Protein AF-A0A3P8B3K3-F1 (afdb_monomer_lite)

Structure (mmCIF, N/CA/C/O backbone):
data_AF-A0A3P8B3K3-F1
#
_entry.id   AF-A0A3P8B3K3-F1
#
loop_
_atom_site.group_PDB
_atom_site.id
_atom_site.type_symbol
_atom_site.label_atom_id
_atom_site.label_alt_id
_atom_site.label_comp_id
_atom_site.label_asym_id
_atom_site.label_entity_id
_atom_site.label_seq_id
_atom_site.pdbx_PDB_ins_code
_atom_site.Cartn_x
_atom_site.Cartn_y
_atom_site.Cartn_z
_atom_site.occupancy
_atom_site.B_iso_or_equiv
_atom_site.auth_seq_id
_atom_site.auth_comp_id
_atom_site.auth_asym_id
_atom_site.auth_atom_id
_atom_site.pdbx_PDB_model_num
ATOM 1 N N . MET A 1 1 ? -21.601 13.681 23.207 1.00 45.69 1 MET A N 1
ATOM 2 C CA . MET A 1 1 ? -21.385 13.114 21.855 1.00 45.69 1 MET A CA 1
ATOM 3 C C . MET A 1 1 ? -20.548 11.845 22.005 1.00 45.69 1 MET A C 1
ATOM 5 O O . MET A 1 1 ? -19.478 11.911 22.593 1.00 45.69 1 MET A O 1
ATOM 9 N N . ASP A 1 2 ? -21.080 10.680 21.627 1.00 53.12 2 ASP A N 1
ATOM 10 C CA . ASP A 1 2 ? -20.541 9.357 22.002 1.00 53.12 2 ASP A CA 1
ATOM 11 C C . ASP A 1 2 ? -19.158 9.069 21.386 1.00 53.12 2 ASP A C 1
ATOM 13 O O . ASP A 1 2 ? -19.025 8.992 20.163 1.00 53.12 2 ASP A O 1
ATOM 17 N N . ARG A 1 3 ? -18.146 8.806 22.228 1.00 57.09 3 ARG A N 1
ATOM 18 C CA . ARG A 1 3 ? -16.772 8.397 21.843 1.00 57.09 3 ARG A CA 1
ATOM 19 C C . ARG A 1 3 ? -16.743 7.240 20.830 1.00 57.09 3 ARG A C 1
ATOM 21 O O . ARG A 1 3 ? -15.849 7.168 19.994 1.00 57.09 3 ARG A O 1
ATOM 28 N N . ARG A 1 4 ? -17.761 6.373 20.878 1.00 58.75 4 ARG A N 1
ATOM 29 C CA . ARG A 1 4 ? -17.967 5.236 19.967 1.00 58.75 4 ARG A CA 1
ATOM 30 C C . ARG A 1 4 ? -18.321 5.658 18.540 1.00 58.75 4 ARG A C 1
ATOM 32 O O . ARG A 1 4 ? -17.808 5.071 17.595 1.00 58.75 4 ARG A O 1
ATOM 39 N N . ARG A 1 5 ? -19.144 6.703 18.369 1.00 62.81 5 ARG A N 1
ATOM 40 C CA . ARG A 1 5 ? -19.433 7.259 17.034 1.00 62.81 5 ARG A CA 1
ATOM 41 C C . ARG A 1 5 ? -18.188 7.903 16.442 1.00 62.81 5 ARG A C 1
ATOM 43 O O . ARG A 1 5 ? -17.937 7.746 15.258 1.00 62.81 5 ARG A O 1
ATOM 50 N N . PHE A 1 6 ? -17.387 8.564 17.277 1.00 65.75 6 PHE A N 1
ATOM 51 C CA . PHE A 1 6 ? -16.135 9.180 16.843 1.00 65.75 6 PHE A CA 1
ATOM 52 C C . PHE A 1 6 ? -15.131 8.136 16.332 1.00 65.75 6 PHE A C 1
ATOM 54 O O . PHE A 1 6 ? -14.562 8.316 15.264 1.00 65.75 6 PHE A O 1
ATOM 61 N N . GLN A 1 7 ? -14.983 7.002 17.027 1.00 61.25 7 GLN A N 1
ATOM 62 C CA . GLN A 1 7 ? -14.156 5.891 16.541 1.00 61.25 7 GLN A CA 1
ATOM 63 C C . GLN A 1 7 ? -14.676 5.300 15.231 1.00 61.25 7 GLN A C 1
ATOM 65 O O . GLN A 1 7 ? -13.888 5.106 14.317 1.00 61.25 7 GLN A O 1
ATOM 70 N N . TYR A 1 8 ? -15.987 5.079 15.108 1.00 63.69 8 TYR A N 1
ATOM 71 C CA . TYR A 1 8 ? -16.578 4.549 13.878 1.00 63.69 8 TYR A CA 1
ATOM 72 C C . TYR A 1 8 ? -16.369 5.490 12.679 1.00 63.69 8 TYR A C 1
ATOM 74 O O . TYR A 1 8 ? -16.005 5.044 11.595 1.00 63.69 8 TYR A O 1
ATOM 82 N N . ILE A 1 9 ? -16.521 6.801 12.893 1.00 72.81 9 ILE A N 1
ATOM 83 C CA . ILE A 1 9 ? -16.257 7.829 11.878 1.00 72.81 9 ILE A CA 1
ATOM 84 C C . ILE A 1 9 ? -14.777 7.839 11.486 1.00 72.81 9 ILE A C 1
ATOM 86 O O . ILE A 1 9 ? -14.477 7.880 10.298 1.00 72.81 9 ILE A O 1
ATOM 90 N N . ILE A 1 10 ? -13.855 7.751 12.451 1.00 70.75 10 ILE A N 1
ATOM 91 C CA . ILE A 1 10 ? -12.414 7.684 12.167 1.00 70.75 10 ILE A CA 1
ATOM 92 C C . ILE A 1 10 ? -12.077 6.432 11.356 1.00 70.75 10 ILE A C 1
ATOM 94 O O . ILE A 1 10 ? -11.330 6.526 10.389 1.00 70.75 10 ILE A O 1
ATOM 98 N N . THR A 1 11 ? -12.629 5.269 11.712 1.00 68.19 11 THR A N 1
ATOM 99 C CA . THR A 1 11 ? -12.374 4.024 10.979 1.00 68.19 11 THR A CA 1
ATOM 100 C C . THR A 1 11 ? -12.916 4.100 9.555 1.00 68.19 11 THR A C 1
ATOM 102 O O . THR A 1 11 ? -12.199 3.748 8.625 1.00 68.19 11 THR A O 1
ATOM 105 N N . ILE A 1 12 ? -14.133 4.618 9.353 1.00 71.69 12 ILE A N 1
ATOM 106 C CA . ILE A 1 12 ? -14.682 4.830 8.005 1.00 71.69 12 ILE A CA 1
ATOM 107 C C . ILE A 1 12 ? -13.830 5.827 7.219 1.00 71.69 12 ILE A C 1
ATOM 109 O O . ILE A 1 12 ? -13.522 5.569 6.060 1.00 71.69 12 ILE A O 1
ATOM 113 N N . ALA A 1 13 ? -13.417 6.935 7.835 1.00 72.69 13 ALA A N 1
ATOM 114 C CA . ALA A 1 13 ? -12.577 7.934 7.186 1.00 72.69 13 ALA A CA 1
ATOM 115 C C . ALA A 1 13 ? -11.206 7.363 6.792 1.00 72.69 13 ALA A C 1
ATOM 117 O O . ALA A 1 13 ? -10.736 7.640 5.694 1.00 72.69 13 ALA A O 1
ATOM 118 N N . LEU A 1 14 ? -10.599 6.528 7.642 1.00 69.12 14 LEU A N 1
ATOM 119 C CA . LEU A 1 14 ? -9.352 5.813 7.349 1.00 69.12 14 LEU A CA 1
ATOM 120 C C . LEU A 1 14 ? -9.514 4.808 6.208 1.00 69.12 14 LEU A C 1
ATOM 122 O O . LEU A 1 14 ? -8.643 4.701 5.354 1.00 69.12 14 LEU A O 1
ATOM 126 N N . VAL A 1 15 ? -10.626 4.073 6.174 1.00 71.56 15 VAL A N 1
ATOM 127 C CA . VAL A 1 15 ? -10.907 3.112 5.098 1.00 71.56 15 VAL A CA 1
ATOM 128 C C . VAL A 1 15 ? -11.171 3.844 3.782 1.00 71.56 15 VAL A C 1
ATOM 130 O O . VAL A 1 15 ? -10.658 3.437 2.743 1.00 71.56 15 VAL A O 1
ATOM 133 N N . ALA A 1 16 ? -11.922 4.947 3.818 1.00 73.00 16 ALA A N 1
ATOM 134 C CA . ALA A 1 16 ? -12.213 5.770 2.649 1.00 73.00 16 ALA A CA 1
ATOM 135 C C . ALA A 1 16 ? -10.954 6.461 2.105 1.00 73.00 16 ALA A C 1
ATOM 137 O O . ALA A 1 16 ? -10.729 6.456 0.895 1.00 73.00 16 ALA A O 1
ATOM 138 N N . SER A 1 17 ? -10.106 7.014 2.980 1.00 75.31 17 SER A N 1
ATOM 139 C CA . SER A 1 17 ? -8.833 7.612 2.568 1.00 75.31 17 SER A CA 1
ATOM 140 C C . SER A 1 17 ? -7.888 6.560 1.995 1.00 75.31 17 SER A C 1
ATOM 142 O O . SER A 1 17 ? -7.301 6.783 0.941 1.00 75.31 17 SER A O 1
ATOM 144 N N . TYR A 1 18 ? -7.812 5.381 2.616 1.00 72.69 18 TYR A N 1
ATOM 145 C CA . TYR A 1 18 ? -7.034 4.256 2.109 1.00 72.69 18 TYR A CA 1
ATOM 146 C C . TYR A 1 18 ? -7.520 3.794 0.727 1.00 72.69 18 TYR A C 1
ATOM 148 O O . TYR A 1 18 ? -6.702 3.620 -0.174 1.00 72.69 18 TYR A O 1
ATOM 156 N N . ALA A 1 19 ? -8.835 3.663 0.524 1.00 74.62 19 ALA A N 1
ATOM 157 C CA . ALA A 1 19 ? -9.417 3.314 -0.772 1.00 74.62 19 ALA A CA 1
ATOM 158 C C . ALA A 1 19 ? -9.106 4.366 -1.851 1.00 74.62 19 ALA A C 1
ATOM 160 O O . ALA A 1 19 ? -8.769 4.011 -2.979 1.00 74.62 19 ALA A O 1
ATOM 161 N N . CYS A 1 20 ? -9.159 5.653 -1.496 1.00 76.75 20 CYS A N 1
ATOM 162 C CA . CYS A 1 20 ? -8.795 6.748 -2.393 1.00 76.75 20 CYS A CA 1
ATOM 163 C C . CYS A 1 20 ? -7.307 6.690 -2.780 1.00 76.75 20 CYS A C 1
ATOM 165 O O . CYS A 1 20 ? -6.969 6.729 -3.961 1.00 76.75 20 CYS A O 1
ATOM 167 N N . CYS A 1 21 ? -6.413 6.496 -1.807 1.00 74.88 21 CYS A N 1
ATOM 168 C CA . CYS A 1 21 ? -4.981 6.341 -2.065 1.00 74.88 21 CYS A CA 1
ATOM 169 C C . CYS A 1 21 ? -4.674 5.108 -2.928 1.00 74.88 21 CYS A C 1
ATOM 171 O O . CYS A 1 21 ? -3.847 5.187 -3.834 1.00 74.88 21 CYS A O 1
ATOM 173 N N . LEU A 1 22 ? -5.361 3.985 -2.692 1.00 72.00 22 LEU A N 1
ATOM 174 C CA . LEU A 1 22 ? -5.280 2.788 -3.533 1.00 72.00 22 LEU A CA 1
ATOM 175 C C . LEU A 1 22 ? -5.705 3.076 -4.974 1.00 72.00 22 LEU A C 1
ATOM 177 O O . LEU A 1 22 ? -5.042 2.632 -5.907 1.00 72.00 22 LEU A O 1
ATOM 181 N N . PHE A 1 23 ? -6.800 3.812 -5.163 1.00 78.44 23 PHE A N 1
ATOM 182 C CA . PHE A 1 23 ? -7.270 4.193 -6.490 1.00 78.44 23 PHE A CA 1
ATOM 183 C C . PHE A 1 23 ? -6.240 5.066 -7.215 1.00 78.44 23 PHE A C 1
ATOM 185 O O . PHE A 1 23 ? -5.884 4.771 -8.355 1.00 78.44 23 PHE A O 1
ATOM 192 N N . CYS A 1 24 ? -5.692 6.075 -6.533 1.00 76.81 24 CYS A N 1
ATOM 193 C CA . CYS A 1 24 ? -4.637 6.927 -7.079 1.00 76.81 24 CYS A CA 1
ATOM 194 C C . CYS A 1 24 ? -3.374 6.134 -7.437 1.00 76.81 24 CYS A C 1
ATOM 196 O O . CYS A 1 24 ? -2.800 6.365 -8.495 1.00 76.81 24 CYS A O 1
ATOM 198 N N . LEU A 1 25 ? -2.955 5.178 -6.604 1.00 71.75 25 LEU A N 1
ATOM 199 C CA . LEU A 1 25 ? -1.786 4.337 -6.885 1.00 71.75 25 LEU A CA 1
ATOM 200 C C . LEU A 1 25 ? -2.021 3.347 -8.016 1.00 71.75 25 LEU A C 1
ATOM 202 O O . LEU A 1 25 ? -1.119 3.125 -8.811 1.00 71.75 25 LEU A O 1
ATOM 206 N N . ASN A 1 26 ? -3.224 2.789 -8.134 1.00 74.38 26 ASN A N 1
ATOM 207 C CA . ASN A 1 26 ? -3.575 1.956 -9.280 1.00 74.38 26 ASN A CA 1
ATOM 208 C C . ASN A 1 26 ? -3.578 2.775 -10.575 1.00 74.38 26 ASN A C 1
ATOM 210 O O . ASN A 1 26 ? -3.024 2.330 -11.577 1.00 74.38 26 ASN A O 1
ATOM 214 N N . ALA A 1 27 ? -4.136 3.989 -10.548 1.00 75.69 27 ALA A N 1
ATOM 215 C CA . ALA A 1 27 ? -4.082 4.905 -11.683 1.00 75.69 27 ALA A CA 1
ATOM 216 C C . ALA A 1 27 ? -2.632 5.285 -12.026 1.00 75.69 27 ALA A C 1
ATOM 218 O O . ALA A 1 27 ? -2.244 5.237 -13.190 1.00 75.69 27 ALA A O 1
ATOM 219 N N . PHE A 1 28 ? -1.808 5.587 -11.019 1.00 75.56 28 PHE A N 1
ATOM 220 C CA . PHE A 1 28 ? -0.394 5.904 -11.203 1.00 75.56 28 PHE A CA 1
ATOM 221 C C . PHE A 1 28 ? 0.399 4.710 -11.743 1.00 75.56 28 PHE A C 1
ATOM 223 O O . PHE A 1 28 ? 1.193 4.876 -12.659 1.00 75.56 28 PHE A O 1
ATOM 230 N N . GLY A 1 29 ? 0.146 3.498 -11.245 1.00 71.25 29 GLY A N 1
ATOM 231 C CA . GLY A 1 29 ? 0.735 2.263 -11.756 1.00 71.25 29 GLY A CA 1
ATOM 232 C C . GLY A 1 29 ? 0.342 1.988 -13.205 1.00 71.25 29 GLY A C 1
ATOM 233 O O . GLY A 1 29 ? 1.195 1.616 -14.004 1.00 71.25 29 GLY A O 1
ATOM 234 N N . PHE A 1 30 ? -0.913 2.249 -13.578 1.00 74.38 30 PHE A N 1
ATOM 235 C CA . PHE A 1 30 ? -1.375 2.119 -14.961 1.00 74.38 30 PHE A CA 1
ATOM 236 C C . PHE A 1 30 ? -0.695 3.138 -15.885 1.00 74.38 30 PHE A C 1
ATOM 238 O O . PHE A 1 30 ? -0.163 2.775 -16.930 1.00 74.38 30 PHE A O 1
ATOM 245 N N . VAL A 1 31 ? -0.627 4.404 -15.464 1.00 75.00 31 VAL A N 1
ATOM 246 C CA . VAL A 1 31 ? 0.091 5.464 -16.190 1.00 75.00 31 VAL A CA 1
ATOM 247 C C . VAL A 1 31 ? 1.587 5.142 -16.300 1.00 75.00 31 VAL A C 1
ATOM 249 O O . VAL A 1 31 ? 2.185 5.334 -17.356 1.00 75.00 31 VAL A O 1
ATOM 252 N N . SER A 1 32 ? 2.176 4.585 -15.243 1.00 69.38 32 SER A N 1
ATOM 253 C CA . SER A 1 32 ? 3.570 4.143 -15.190 1.00 69.38 32 SER A CA 1
ATOM 254 C C . SER A 1 32 ? 3.849 2.940 -16.102 1.00 69.38 32 SER A C 1
ATOM 256 O O . SER A 1 32 ? 4.930 2.844 -16.663 1.00 69.38 32 SER A O 1
ATOM 258 N N . LEU A 1 33 ? 2.873 2.052 -16.335 1.00 68.06 33 LEU A N 1
ATOM 259 C CA . LEU A 1 33 ? 2.983 0.990 -17.347 1.00 68.06 33 LEU A CA 1
ATOM 260 C C . LEU A 1 33 ? 2.916 1.538 -18.779 1.00 68.06 33 LEU A C 1
ATOM 262 O O . LEU A 1 33 ? 3.569 0.999 -19.674 1.00 68.06 33 LEU A O 1
ATOM 266 N N . CYS A 1 34 ? 2.117 2.585 -19.004 1.00 68.06 34 CYS A N 1
ATOM 267 C CA . CYS A 1 34 ? 1.984 3.227 -20.312 1.00 68.06 34 CYS A CA 1
ATOM 268 C C . CYS A 1 34 ? 3.219 4.059 -20.693 1.00 68.06 34 CYS A C 1
ATOM 270 O O . CYS A 1 34 ? 3.544 4.173 -21.875 1.00 68.06 34 CYS A O 1
ATOM 272 N N . LEU A 1 35 ? 3.915 4.635 -19.712 1.00 67.31 35 LEU A N 1
ATOM 273 C CA . LEU A 1 35 ? 5.144 5.397 -19.920 1.00 67.31 35 LEU A CA 1
ATOM 274 C C . LEU A 1 35 ? 6.350 4.454 -19.829 1.00 67.31 35 LEU A C 1
ATOM 276 O O . LEU A 1 35 ? 6.567 3.807 -18.817 1.00 67.31 35 LEU A O 1
ATOM 280 N N . SER A 1 36 ? 7.183 4.384 -20.870 1.00 60.66 36 SER A N 1
ATOM 281 C CA . SER A 1 36 ? 8.318 3.438 -20.925 1.00 60.66 36 SER A CA 1
ATOM 282 C C . SER A 1 36 ? 9.483 3.755 -19.966 1.00 60.66 36 SER A C 1
ATOM 284 O O . SER A 1 36 ? 10.548 3.173 -20.118 1.00 60.66 36 SER A O 1
ATOM 286 N N . GLY A 1 37 ? 9.314 4.669 -19.007 1.00 64.62 37 GLY A N 1
ATOM 287 C CA . GLY A 1 37 ? 10.387 5.111 -18.117 1.00 64.62 37 GLY A CA 1
ATOM 288 C C . GLY A 1 37 ? 10.498 4.268 -16.846 1.00 64.62 37 GLY A C 1
ATOM 289 O O . GLY A 1 37 ? 9.593 4.285 -16.009 1.00 64.62 37 GLY A O 1
ATOM 290 N N . SER A 1 38 ? 11.649 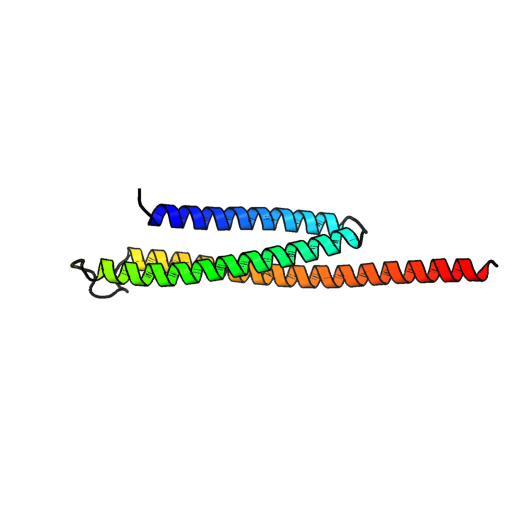3.624 -16.635 1.00 69.62 38 SER A N 1
ATOM 291 C CA . SER A 1 38 ? 11.952 2.832 -15.427 1.00 69.62 38 SER A CA 1
ATOM 292 C C . SER A 1 38 ? 11.849 3.627 -14.113 1.00 69.62 38 SER A C 1
ATOM 294 O O . SER A 1 38 ? 11.546 3.068 -13.058 1.00 69.62 38 SER A O 1
ATOM 296 N N . PHE A 1 39 ? 12.030 4.951 -14.166 1.00 73.62 39 PHE A N 1
ATOM 297 C CA . PHE A 1 39 ? 11.942 5.842 -13.003 1.00 73.62 39 PHE A CA 1
ATOM 298 C C . PHE A 1 39 ? 10.522 5.971 -12.425 1.00 73.62 39 PHE A C 1
ATOM 300 O O . PHE A 1 39 ? 10.334 6.003 -11.211 1.00 73.62 39 PHE A O 1
ATOM 307 N N . LEU A 1 40 ? 9.493 6.011 -13.275 1.00 71.38 40 LEU A N 1
ATOM 308 C CA . LEU A 1 40 ? 8.107 6.084 -12.799 1.00 71.38 40 LEU A CA 1
ATOM 309 C C . LEU A 1 40 ? 7.680 4.771 -12.141 1.00 71.38 40 LEU A C 1
ATOM 311 O O . LEU A 1 40 ? 6.868 4.776 -11.210 1.00 71.38 40 LEU A O 1
ATOM 315 N N . MET A 1 41 ? 8.238 3.645 -12.591 1.00 76.44 41 MET A N 1
ATOM 316 C CA . MET A 1 41 ? 7.970 2.356 -11.966 1.00 76.44 41 MET A CA 1
ATOM 317 C C . MET A 1 41 ? 8.640 2.211 -10.608 1.00 76.44 41 MET A C 1
ATOM 319 O O . MET A 1 41 ? 8.002 1.720 -9.677 1.00 76.44 41 MET A O 1
ATOM 323 N N . SER A 1 42 ? 9.870 2.701 -10.442 1.00 78.31 42 SER A N 1
ATOM 324 C CA . SER A 1 42 ? 10.531 2.677 -9.134 1.00 78.31 42 SER A CA 1
ATOM 325 C C . SER A 1 42 ? 9.792 3.535 -8.099 1.00 78.31 42 SER A C 1
ATOM 327 O O . SER A 1 42 ? 9.596 3.090 -6.966 1.00 78.31 42 SER A O 1
ATOM 329 N N . ILE A 1 43 ? 9.282 4.710 -8.493 1.00 80.31 43 ILE A N 1
ATOM 330 C CA . ILE A 1 43 ? 8.425 5.548 -7.635 1.00 80.31 43 ILE A CA 1
ATOM 331 C C . ILE A 1 43 ? 7.127 4.820 -7.271 1.00 80.31 43 ILE A C 1
ATOM 333 O O . ILE A 1 43 ? 6.710 4.857 -6.114 1.00 80.31 43 ILE A O 1
ATOM 337 N N . ASN A 1 44 ? 6.498 4.136 -8.230 1.00 80.69 44 ASN A N 1
ATOM 338 C CA . ASN A 1 44 ? 5.289 3.356 -7.974 1.00 80.69 44 ASN A CA 1
ATOM 339 C C . ASN A 1 44 ? 5.543 2.231 -6.950 1.00 80.69 44 ASN A C 1
ATOM 341 O O . ASN A 1 44 ? 4.766 2.067 -6.011 1.00 80.69 44 ASN A O 1
ATOM 345 N N . ILE A 1 45 ? 6.662 1.507 -7.071 1.00 82.19 45 ILE A N 1
ATOM 346 C CA . ILE A 1 45 ? 7.076 0.468 -6.111 1.00 82.19 45 ILE A CA 1
ATOM 347 C C . ILE A 1 45 ? 7.287 1.071 -4.713 1.00 82.19 45 ILE A C 1
ATOM 349 O O . ILE A 1 45 ? 6.749 0.556 -3.731 1.00 82.19 45 ILE A O 1
ATOM 353 N N . LEU A 1 46 ? 8.006 2.194 -4.612 1.00 84.38 46 LEU A N 1
ATOM 354 C CA . LEU A 1 46 ? 8.209 2.925 -3.353 1.00 84.38 46 LEU A CA 1
ATOM 355 C C . LEU A 1 46 ? 6.880 3.363 -2.720 1.00 84.38 46 LEU A C 1
ATOM 357 O O . LEU A 1 46 ? 6.677 3.186 -1.517 1.00 84.38 46 LEU A O 1
ATOM 361 N N . GLY A 1 47 ? 5.955 3.880 -3.531 1.00 80.19 47 GLY A N 1
ATOM 362 C CA . GLY A 1 47 ? 4.613 4.265 -3.098 1.00 80.19 47 GLY A CA 1
ATOM 363 C C . GLY A 1 47 ? 3.796 3.082 -2.572 1.00 80.19 47 GLY A C 1
ATOM 364 O O . GLY A 1 47 ? 3.133 3.198 -1.539 1.00 80.19 47 GLY A O 1
ATOM 365 N N . GLN A 1 48 ? 3.886 1.920 -3.222 1.00 82.31 48 GLN A N 1
ATOM 366 C CA . GLN A 1 48 ? 3.228 0.699 -2.751 1.00 82.31 48 GLN A CA 1
ATOM 367 C C . GLN A 1 48 ? 3.810 0.205 -1.418 1.00 82.31 48 GLN A C 1
ATOM 369 O O . GLN A 1 48 ? 3.044 -0.123 -0.512 1.00 82.31 48 GLN A O 1
ATOM 374 N N . ILE A 1 49 ? 5.135 0.230 -1.240 1.00 85.56 49 ILE A N 1
ATOM 375 C CA . ILE A 1 49 ? 5.786 -0.126 0.036 1.00 85.56 49 ILE A CA 1
ATOM 376 C C . ILE A 1 49 ? 5.339 0.820 1.162 1.00 85.56 49 ILE A C 1
ATOM 378 O O . ILE A 1 49 ? 4.982 0.373 2.259 1.00 85.56 49 ILE A O 1
ATOM 382 N N . ALA A 1 50 ? 5.301 2.127 0.892 1.00 84.44 50 ALA A N 1
ATOM 383 C CA . ALA A 1 50 ? 4.828 3.125 1.848 1.00 84.44 50 ALA A CA 1
ATOM 384 C C . ALA A 1 50 ? 3.366 2.871 2.260 1.00 84.44 50 ALA A C 1
ATOM 386 O O . ALA A 1 50 ? 3.037 2.923 3.444 1.00 84.44 50 ALA A O 1
ATOM 387 N N . MET A 1 51 ? 2.495 2.504 1.321 1.00 81.44 51 MET A N 1
ATOM 388 C CA . MET A 1 51 ? 1.106 2.166 1.641 1.00 81.44 51 MET A CA 1
ATOM 389 C C . MET A 1 51 ? 0.959 0.884 2.452 1.00 81.44 51 MET A C 1
ATOM 391 O O . MET A 1 51 ? 0.187 0.870 3.410 1.00 81.44 51 MET A O 1
ATOM 395 N N . ILE A 1 52 ? 1.698 -0.174 2.105 1.00 84.25 52 ILE A N 1
ATOM 396 C CA . ILE A 1 52 ? 1.669 -1.437 2.854 1.00 84.25 52 ILE A CA 1
ATOM 397 C C . ILE A 1 52 ? 2.114 -1.187 4.300 1.00 84.25 52 ILE A C 1
ATOM 399 O O . ILE A 1 52 ? 1.449 -1.625 5.240 1.00 84.25 52 ILE A O 1
ATOM 403 N N . SER A 1 53 ? 3.194 -0.424 4.502 1.00 85.38 53 SER A N 1
ATOM 404 C CA . SER A 1 53 ? 3.663 -0.078 5.850 1.00 85.38 53 SER A CA 1
ATOM 405 C C . SER A 1 53 ? 2.639 0.754 6.635 1.00 85.38 53 SER A C 1
ATOM 407 O O . SER A 1 53 ? 2.330 0.418 7.781 1.00 85.38 53 SER A O 1
ATOM 409 N N . ALA A 1 54 ? 2.031 1.771 6.016 1.00 81.38 54 ALA A N 1
ATOM 410 C CA . ALA A 1 54 ? 0.972 2.566 6.637 1.00 81.38 54 ALA A CA 1
ATOM 411 C C . ALA A 1 54 ? -0.246 1.709 7.021 1.00 81.38 54 ALA A C 1
ATOM 413 O O . ALA A 1 54 ? -0.822 1.878 8.099 1.00 81.38 54 ALA A O 1
ATOM 414 N N . GLN A 1 55 ? -0.616 0.746 6.178 1.00 78.94 55 GLN A N 1
ATOM 415 C CA . GLN A 1 55 ? -1.727 -0.158 6.439 1.00 78.94 55 GLN A CA 1
ATOM 416 C C . GLN A 1 55 ? -1.428 -1.141 7.572 1.00 78.94 55 GLN A C 1
ATOM 418 O O . GLN A 1 55 ? -2.296 -1.365 8.415 1.00 78.94 55 GLN A O 1
ATOM 423 N N . LEU A 1 56 ? -0.208 -1.681 7.658 1.00 82.00 56 LEU A N 1
ATOM 424 C CA . LEU A 1 56 ? 0.211 -2.514 8.790 1.00 82.00 56 LEU A CA 1
ATOM 425 C C . LEU A 1 56 ? 0.134 -1.741 10.111 1.00 82.00 56 LEU A C 1
ATOM 427 O O . LEU A 1 56 ? -0.385 -2.263 11.100 1.00 82.00 56 LEU A O 1
ATOM 431 N N . ILE A 1 57 ? 0.574 -0.478 10.118 1.00 84.06 57 ILE A N 1
ATOM 432 C CA . ILE A 1 57 ? 0.457 0.406 11.286 1.00 84.06 57 ILE A CA 1
ATOM 433 C C . ILE A 1 57 ? -1.020 0.637 11.636 1.00 84.06 57 ILE A C 1
ATOM 435 O O . ILE A 1 57 ? -1.400 0.516 12.802 1.00 84.06 57 ILE A O 1
ATOM 439 N N . ALA A 1 58 ? -1.873 0.913 10.647 1.00 75.81 58 ALA A N 1
ATOM 440 C CA . ALA A 1 58 ? -3.306 1.115 10.859 1.00 75.81 58 ALA A CA 1
ATOM 441 C C . ALA A 1 58 ? -4.004 -0.141 11.412 1.00 75.81 58 ALA A C 1
ATOM 443 O O . ALA A 1 58 ? -4.834 -0.041 12.321 1.00 75.81 58 ALA A O 1
ATOM 444 N N . VAL A 1 59 ? -3.644 -1.331 10.922 1.00 76.19 59 VAL A N 1
ATOM 445 C CA . VAL A 1 59 ? -4.148 -2.615 11.431 1.00 76.19 59 VAL A CA 1
ATOM 446 C C . VAL A 1 59 ? -3.676 -2.843 12.869 1.00 76.19 59 VAL A C 1
ATOM 448 O O . VAL A 1 59 ? -4.496 -3.133 13.741 1.00 76.19 59 VAL A O 1
ATOM 451 N N . ALA A 1 60 ? -2.387 -2.646 13.157 1.00 79.62 60 ALA A N 1
ATOM 452 C CA . ALA A 1 60 ? -1.831 -2.796 14.502 1.00 79.62 60 ALA A CA 1
ATOM 453 C C . ALA A 1 60 ? -2.475 -1.824 15.505 1.00 79.62 60 ALA A C 1
ATOM 455 O O . ALA A 1 60 ? -2.820 -2.211 16.629 1.00 79.62 60 ALA A O 1
ATOM 456 N N . PHE A 1 61 ? -2.701 -0.577 15.087 1.00 75.44 61 PHE A N 1
ATOM 457 C CA . PHE A 1 61 ? -3.409 0.420 15.881 1.00 75.44 61 PHE A CA 1
ATOM 458 C C . PHE A 1 61 ? -4.860 0.001 16.132 1.00 75.44 61 PHE A C 1
ATOM 460 O O . PHE A 1 61 ? -5.304 0.008 17.279 1.00 75.44 61 PHE A O 1
ATOM 467 N N . THR A 1 62 ? -5.572 -0.450 15.096 1.00 72.44 62 THR A N 1
ATOM 468 C CA . THR A 1 62 ? -6.949 -0.955 15.208 1.00 72.44 62 THR A CA 1
ATOM 469 C C . THR A 1 62 ? -7.038 -2.115 16.203 1.00 72.44 62 THR A C 1
ATOM 471 O O . THR A 1 62 ? -7.859 -2.069 17.116 1.00 72.44 62 THR A O 1
ATOM 474 N N . ILE A 1 63 ? -6.139 -3.102 16.123 1.00 73.88 63 ILE A N 1
ATOM 475 C CA . ILE A 1 63 ? -6.091 -4.245 17.054 1.00 73.88 63 ILE A CA 1
ATOM 476 C C . ILE A 1 63 ? -5.776 -3.794 18.490 1.00 73.88 63 ILE A C 1
ATOM 478 O O . ILE A 1 63 ? -6.352 -4.301 19.457 1.00 73.88 63 ILE A O 1
ATOM 482 N N . THR A 1 64 ? -4.872 -2.830 18.659 1.00 76.19 64 THR A N 1
ATOM 483 C CA . THR A 1 64 ? -4.490 -2.317 19.984 1.00 76.19 64 THR A CA 1
ATOM 484 C C . THR A 1 64 ? -5.632 -1.537 20.632 1.00 76.19 64 THR A C 1
ATOM 486 O O . THR A 1 64 ? -5.953 -1.744 21.807 1.00 76.19 64 THR A O 1
ATOM 489 N N . VAL A 1 65 ? -6.290 -0.667 19.862 1.00 69.62 65 VAL A N 1
ATOM 490 C CA . VAL A 1 65 ? -7.478 0.069 20.303 1.00 69.62 65 VAL A CA 1
ATOM 491 C C . VAL A 1 65 ? -8.616 -0.899 20.607 1.00 69.62 65 VAL A C 1
ATOM 493 O O . VAL A 1 65 ? -9.260 -0.736 21.641 1.00 69.62 65 VAL A O 1
ATOM 496 N N . ARG A 1 66 ? -8.801 -1.947 19.794 1.00 67.12 66 ARG A N 1
ATOM 497 C CA . ARG A 1 66 ? -9.760 -3.034 20.033 1.00 67.12 66 ARG A CA 1
ATOM 498 C C . ARG A 1 66 ? -9.542 -3.690 21.392 1.00 67.12 66 ARG A C 1
ATOM 500 O O . ARG A 1 66 ? -10.484 -3.758 22.178 1.00 67.12 66 ARG A O 1
ATOM 507 N N . LYS A 1 67 ? -8.311 -4.115 21.712 1.00 66.19 67 LYS A N 1
ATOM 508 C CA . LYS A 1 67 ? -7.988 -4.713 23.024 1.00 66.19 67 LYS A CA 1
ATOM 509 C C . LYS A 1 67 ? -8.345 -3.775 24.180 1.00 66.19 67 LYS A C 1
ATOM 511 O O . LYS A 1 67 ? -8.962 -4.207 25.150 1.00 66.19 67 LYS A O 1
ATOM 516 N N . ARG A 1 68 ? -8.020 -2.482 24.064 1.00 66.56 68 ARG A N 1
ATOM 517 C CA . ARG A 1 68 ? -8.377 -1.482 25.087 1.00 66.56 68 ARG A CA 1
ATOM 518 C C . ARG A 1 68 ? -9.883 -1.231 25.183 1.00 66.56 68 ARG A C 1
ATOM 520 O O . ARG A 1 68 ? -10.379 -0.988 26.281 1.00 66.56 68 ARG A O 1
ATOM 527 N N . LEU A 1 69 ? -10.606 -1.262 24.062 1.00 64.69 69 LEU A N 1
ATOM 528 C CA . LEU A 1 69 ? -12.052 -1.044 24.044 1.00 64.69 69 LEU A CA 1
ATOM 529 C C . LEU A 1 69 ? -12.808 -2.220 24.651 1.00 64.69 69 LEU A C 1
ATOM 531 O O . LEU A 1 69 ? -13.743 -1.992 25.410 1.00 64.69 69 LEU A O 1
ATOM 535 N N . HIS A 1 70 ? -12.391 -3.449 24.335 1.00 63.81 70 HIS A N 1
ATOM 536 C CA . HIS A 1 70 ? -12.990 -4.663 24.881 1.00 63.81 70 HIS A CA 1
ATOM 537 C C . HIS A 1 70 ? -12.878 -4.708 26.401 1.00 63.81 70 HIS A C 1
ATOM 539 O O . HIS A 1 70 ? -13.897 -4.916 27.046 1.00 63.81 70 HIS A O 1
ATOM 545 N N . LEU A 1 71 ? -11.703 -4.400 26.963 1.00 63.66 71 LEU A N 1
ATOM 546 C CA . LEU A 1 71 ? -11.508 -4.348 28.417 1.00 63.66 71 LEU A CA 1
ATOM 547 C C . LEU A 1 71 ? -12.438 -3.328 29.095 1.00 63.66 71 LEU A C 1
ATOM 549 O O . LEU A 1 71 ? -13.090 -3.644 30.085 1.00 63.66 71 LEU A O 1
ATOM 553 N N . LYS A 1 72 ? -12.569 -2.120 28.528 1.00 62.66 72 LYS A N 1
ATOM 554 C CA . LYS A 1 72 ? -13.465 -1.091 29.086 1.00 62.66 72 LYS A CA 1
ATOM 555 C C . LYS A 1 72 ? -14.945 -1.397 28.895 1.00 62.66 72 LYS A C 1
ATOM 557 O O . LYS A 1 72 ? -15.759 -1.027 29.741 1.00 62.66 72 LYS A O 1
ATOM 562 N N . LEU A 1 73 ? -15.321 -2.014 27.773 1.00 62.19 73 LEU A N 1
ATOM 563 C CA . LEU A 1 73 ? -16.691 -2.478 27.590 1.00 62.19 73 LEU A CA 1
ATOM 564 C C . LEU A 1 73 ? -16.989 -3.566 28.619 1.00 62.19 73 LEU A C 1
ATOM 566 O O . LEU A 1 73 ? -17.972 -3.447 29.329 1.00 62.19 73 LEU A O 1
ATOM 570 N N . GLU A 1 74 ? -16.138 -4.573 28.758 1.00 62.16 74 GLU A N 1
ATOM 571 C CA . GLU A 1 74 ? -16.356 -5.660 29.710 1.00 62.16 74 GLU A CA 1
ATOM 572 C C . GLU A 1 74 ? -16.583 -5.143 31.142 1.00 62.16 74 GLU A C 1
ATOM 574 O O . GLU A 1 74 ? -17.561 -5.540 31.773 1.00 62.16 74 GLU A O 1
ATOM 579 N N . GLU A 1 75 ? -15.802 -4.154 31.594 1.00 62.94 75 GLU A N 1
ATOM 580 C CA . GLU A 1 75 ? -16.050 -3.449 32.865 1.00 62.94 75 GLU A CA 1
ATOM 581 C C . GLU A 1 75 ? -17.425 -2.766 32.921 1.00 62.94 75 GLU A C 1
ATOM 583 O O . GLU A 1 75 ? -18.154 -2.922 33.893 1.00 62.94 75 GLU A O 1
ATOM 588 N N . THR A 1 76 ? -17.817 -2.037 31.871 1.00 62.66 76 THR A N 1
ATOM 589 C CA . THR A 1 76 ? -19.084 -1.276 31.855 1.00 62.66 76 THR A CA 1
ATOM 590 C C . THR A 1 76 ? -20.321 -2.181 31.741 1.00 62.66 76 THR A C 1
ATOM 592 O O . THR A 1 76 ? -21.421 -1.798 32.137 1.00 62.66 76 THR A O 1
ATOM 595 N N . TRP A 1 77 ? -20.174 -3.363 31.140 1.00 62.03 77 TRP A N 1
ATOM 596 C CA . TRP A 1 77 ? -21.269 -4.312 30.920 1.00 62.03 77 TRP A CA 1
ATOM 597 C C . TRP A 1 77 ? -21.506 -5.224 32.125 1.00 62.03 77 TRP A C 1
ATOM 599 O O . TRP A 1 77 ? -22.645 -5.644 32.325 1.00 62.03 77 TRP A O 1
ATOM 609 N N . ARG A 1 78 ? -20.481 -5.463 32.955 1.00 56.81 78 ARG A N 1
ATOM 610 C CA . ARG A 1 78 ? -20.589 -6.251 34.193 1.00 56.81 78 ARG A CA 1
ATOM 611 C C . ARG A 1 78 ? -21.604 -5.672 35.188 1.00 56.81 78 ARG A C 1
ATOM 613 O O . ARG A 1 78 ? -22.204 -6.430 35.940 1.00 56.81 78 ARG A O 1
ATOM 620 N N . ASP A 1 79 ? -21.835 -4.360 35.133 1.00 60.19 79 ASP A N 1
ATOM 621 C CA . ASP A 1 79 ? -22.769 -3.634 36.005 1.00 60.19 79 ASP A CA 1
ATOM 622 C C . ASP A 1 79 ? -24.217 -3.547 35.477 1.00 60.19 79 ASP A C 1
ATOM 624 O O . ASP A 1 79 ? -25.091 -3.023 36.171 1.00 60.19 79 ASP A O 1
ATOM 628 N N . ARG A 1 80 ? -24.529 -4.030 34.259 1.00 59.62 80 ARG A N 1
ATOM 629 C CA . ARG A 1 80 ? -25.902 -3.957 33.716 1.00 59.62 80 ARG A CA 1
ATOM 630 C C . ARG A 1 80 ? -26.694 -5.258 33.926 1.00 59.62 80 ARG A C 1
ATOM 632 O O . ARG A 1 80 ? -26.296 -6.299 33.399 1.00 59.62 80 ARG A O 1
ATOM 639 N N . PRO A 1 81 ? -27.872 -5.210 34.584 1.00 50.94 81 PRO A N 1
ATOM 640 C CA . PRO A 1 81 ? -28.726 -6.384 34.743 1.00 50.94 81 PRO A CA 1
ATOM 641 C C . PRO A 1 81 ? -29.292 -6.812 33.378 1.00 50.94 81 PRO A C 1
ATOM 643 O O . PRO A 1 81 ? -29.929 -6.018 32.688 1.00 50.94 81 PRO A O 1
ATOM 646 N N . GLY A 1 82 ? -29.027 -8.061 32.975 1.00 58.56 82 GLY A N 1
ATOM 647 C CA . GLY A 1 82 ? -29.506 -8.658 31.715 1.00 58.56 82 GLY A CA 1
ATOM 648 C C . GLY A 1 82 ? -28.418 -9.147 30.748 1.00 58.56 82 GLY A C 1
ATOM 649 O O . GLY A 1 82 ? -28.748 -9.764 29.742 1.00 58.56 82 GLY A O 1
ATOM 650 N N . CYS A 1 83 ? -27.135 -8.921 31.047 1.00 58.06 83 CYS A N 1
ATOM 651 C CA . CYS A 1 83 ? -26.007 -9.393 30.238 1.00 58.06 83 CYS A CA 1
ATOM 652 C C . CYS A 1 83 ? -25.019 -10.195 31.102 1.00 58.06 83 CYS A C 1
ATOM 654 O O . CYS A 1 83 ? -23.949 -9.714 31.459 1.00 58.06 83 CYS A O 1
ATOM 656 N N . ALA A 1 84 ? -25.401 -11.423 31.471 1.00 56.38 84 ALA A N 1
ATOM 657 C CA . ALA A 1 84 ? -24.568 -12.322 32.279 1.00 56.38 84 ALA A CA 1
ATOM 658 C C . ALA A 1 84 ? -23.433 -12.987 31.473 1.00 56.38 84 ALA A C 1
ATOM 660 O O . ALA A 1 84 ? -22.429 -13.394 32.053 1.00 56.38 84 ALA A O 1
ATOM 661 N N . GLN A 1 85 ? -23.572 -13.073 30.143 1.00 57.44 85 GLN A N 1
ATOM 662 C CA . GLN A 1 85 ? -22.520 -13.535 29.238 1.00 57.44 85 GLN A CA 1
ATOM 663 C C . GLN A 1 85 ? -22.282 -12.530 28.099 1.00 57.44 85 GLN A C 1
ATOM 665 O O . GLN A 1 85 ? -23.242 -12.033 27.502 1.00 57.44 85 GLN A O 1
ATOM 670 N N . PRO A 1 86 ? -21.014 -12.253 27.738 1.00 55.16 86 PRO A N 1
ATOM 671 C CA . PRO A 1 86 ? -20.664 -11.323 26.660 1.00 55.16 86 PRO A CA 1
ATOM 672 C C . PRO A 1 86 ? -21.159 -11.773 25.271 1.00 55.16 86 PRO A C 1
ATOM 674 O O . PRO A 1 86 ? -21.237 -10.954 24.355 1.00 55.16 86 PRO A O 1
ATOM 677 N N . SER A 1 87 ? -21.517 -13.052 25.110 1.00 55.78 87 SER A N 1
ATOM 678 C CA . SER A 1 87 ? -22.051 -13.654 23.880 1.00 55.78 87 SER A CA 1
ATOM 679 C C . SER A 1 87 ? -23.515 -13.308 23.580 1.00 55.78 87 SER A C 1
ATOM 681 O O . SER A 1 87 ? -23.889 -13.296 22.405 1.00 55.78 87 SER A O 1
ATOM 683 N N . ASP A 1 88 ? -24.321 -12.980 24.595 1.00 54.22 88 ASP A N 1
ATOM 684 C CA . ASP A 1 88 ? -25.779 -12.811 24.448 1.00 54.22 88 ASP A CA 1
ATOM 685 C C . ASP A 1 88 ? -26.214 -11.354 24.232 1.00 54.22 88 ASP A C 1
ATOM 687 O O . ASP A 1 88 ? -27.347 -11.069 23.837 1.00 54.22 88 ASP A O 1
ATOM 691 N N . CYS A 1 89 ? -25.301 -10.396 24.403 1.00 62.50 89 CYS A N 1
ATOM 692 C CA . CYS A 1 89 ? -25.589 -8.990 24.150 1.00 62.50 89 CYS A CA 1
ATOM 693 C C . CYS A 1 89 ? -25.543 -8.703 22.633 1.00 62.50 89 CYS A C 1
ATOM 695 O O . CYS A 1 89 ? -24.491 -8.413 22.056 1.00 62.50 89 CYS A O 1
ATOM 697 N N . LEU A 1 90 ? -26.710 -8.724 21.977 1.00 58.09 90 LEU A N 1
ATOM 698 C CA . LEU A 1 90 ? -26.937 -8.389 20.555 1.00 58.09 90 LEU A CA 1
ATOM 699 C C . LEU A 1 90 ? -26.081 -7.235 19.970 1.00 58.09 90 LEU A C 1
ATOM 701 O O . LEU A 1 90 ? -25.526 -7.410 18.878 1.00 58.09 90 LEU A O 1
ATOM 705 N N . PRO A 1 91 ? -25.924 -6.068 20.631 1.00 59.75 91 PRO A N 1
ATOM 706 C CA . PRO A 1 91 ? -25.104 -4.980 20.087 1.00 59.75 91 PRO A CA 1
ATOM 707 C C . PRO A 1 91 ? -23.597 -5.293 20.052 1.00 59.75 91 PRO A C 1
ATOM 709 O O . PRO A 1 91 ? -22.899 -4.773 19.183 1.00 59.75 91 PRO A O 1
ATOM 712 N N . VAL A 1 92 ? -23.092 -6.165 20.932 1.00 62.56 92 VAL A N 1
ATOM 713 C CA . VAL A 1 92 ? -21.676 -6.576 20.966 1.00 62.56 92 VAL A CA 1
ATOM 714 C C . VAL A 1 92 ? -21.371 -7.543 19.821 1.00 62.56 92 VAL A C 1
ATOM 716 O O . VAL A 1 92 ? -20.376 -7.376 19.116 1.00 62.56 92 VAL A O 1
ATOM 719 N N . ARG A 1 93 ? -22.272 -8.498 19.558 1.00 62.75 93 ARG A N 1
ATOM 720 C CA . ARG A 1 93 ? -22.119 -9.474 18.466 1.00 62.75 93 ARG A CA 1
ATOM 721 C C . ARG A 1 93 ? -22.113 -8.809 17.086 1.00 62.75 93 ARG A C 1
ATOM 723 O O . ARG A 1 93 ? -21.286 -9.151 16.244 1.00 62.75 93 ARG A O 1
ATOM 730 N N . ARG A 1 94 ? -22.997 -7.828 16.859 1.00 64.88 94 ARG A N 1
ATOM 731 C CA . ARG A 1 94 ? -23.056 -7.082 15.587 1.00 64.88 94 ARG A CA 1
ATOM 732 C C . ARG A 1 94 ? -21.806 -6.216 15.372 1.00 64.88 94 ARG A C 1
ATOM 734 O O . ARG A 1 94 ? -21.311 -6.145 14.250 1.00 64.88 94 ARG A O 1
ATOM 741 N N . PHE A 1 95 ? -21.268 -5.616 16.436 1.00 65.62 95 PHE A N 1
ATOM 742 C CA . PHE A 1 95 ? -20.020 -4.850 16.375 1.00 65.62 95 PHE A CA 1
ATOM 743 C C . PHE A 1 95 ? -18.813 -5.745 16.037 1.00 65.62 95 PHE A C 1
ATOM 745 O O . PHE A 1 95 ? -18.089 -5.463 15.085 1.00 65.62 95 PHE A O 1
ATOM 752 N N . LEU A 1 96 ? -18.665 -6.878 16.733 1.00 68.31 96 LEU A N 1
ATOM 753 C CA . LEU A 1 96 ? -17.606 -7.868 16.485 1.00 68.31 96 LEU A CA 1
ATOM 754 C C . LEU A 1 96 ? -17.634 -8.440 15.063 1.00 68.31 96 LEU A C 1
ATOM 756 O O . LEU A 1 96 ? -16.585 -8.639 14.447 1.00 68.31 96 LEU A O 1
ATOM 760 N N . HIS A 1 97 ? -18.831 -8.703 14.534 1.00 71.19 97 HIS A N 1
ATOM 761 C CA . HIS A 1 97 ? -18.987 -9.204 13.173 1.00 71.19 97 HIS A CA 1
ATOM 762 C C . HIS A 1 97 ? -18.541 -8.168 12.132 1.00 71.19 97 HIS A C 1
ATOM 764 O O . HIS A 1 97 ? -17.757 -8.500 11.247 1.00 71.19 97 HIS A O 1
ATOM 770 N N . SER A 1 98 ? -18.963 -6.905 12.279 1.00 69.31 98 SER A N 1
ATOM 771 C CA . SER A 1 98 ? -18.542 -5.812 11.388 1.00 69.31 98 SER A CA 1
ATOM 772 C C . SER A 1 98 ? -17.029 -5.592 11.414 1.00 69.31 98 SER A C 1
ATOM 774 O O . SER A 1 98 ? -16.436 -5.303 10.379 1.00 69.31 98 SER A O 1
ATOM 776 N N . GLU A 1 99 ? -16.406 -5.720 12.583 1.00 70.00 99 GLU A N 1
ATOM 777 C CA . GLU A 1 99 ? -14.964 -5.544 12.752 1.00 70.00 99 GLU A CA 1
ATOM 778 C C . GLU A 1 99 ? -14.174 -6.695 12.113 1.00 70.00 99 GLU A C 1
ATOM 780 O O . GLU A 1 99 ? -13.175 -6.468 11.434 1.00 70.00 99 GLU A O 1
ATOM 785 N N . THR A 1 100 ? -14.662 -7.929 12.261 1.00 76.38 100 THR A N 1
ATOM 786 C CA . THR A 1 100 ? -14.054 -9.112 11.631 1.00 76.38 100 THR A CA 1
ATOM 787 C C . THR A 1 100 ? -14.125 -9.015 10.108 1.00 76.38 100 THR A C 1
ATOM 789 O O . THR A 1 100 ? -13.134 -9.274 9.431 1.00 76.38 100 THR A O 1
ATOM 792 N N . LEU A 1 101 ? -15.262 -8.567 9.568 1.00 77.06 101 LEU A N 1
ATOM 793 C CA . LEU A 1 101 ? -15.430 -8.303 8.137 1.00 77.06 101 LEU A CA 1
ATOM 794 C C . LEU A 1 101 ? -14.424 -7.259 7.631 1.00 77.06 101 LEU A C 1
ATOM 796 O O . LEU A 1 101 ? -13.802 -7.458 6.592 1.00 77.06 101 LEU A O 1
ATOM 800 N N . LEU A 1 102 ? -14.210 -6.188 8.399 1.00 73.38 102 LEU A N 1
ATOM 801 C CA . LEU A 1 102 ? -13.225 -5.148 8.093 1.00 73.38 102 LEU A CA 1
ATOM 802 C C . LEU A 1 102 ? -11.795 -5.698 8.034 1.00 73.38 102 LEU A C 1
ATOM 804 O O . LEU A 1 102 ? -11.056 -5.390 7.101 1.00 73.38 102 LEU A O 1
ATOM 808 N N . ILE A 1 103 ? -11.416 -6.542 8.997 1.00 76.56 103 ILE A N 1
ATOM 809 C CA . ILE A 1 103 ? -10.100 -7.193 9.022 1.00 76.56 103 ILE A CA 1
ATOM 810 C C . ILE A 1 103 ? -9.926 -8.102 7.802 1.00 76.56 103 ILE A C 1
ATOM 812 O O . ILE A 1 103 ? -8.894 -8.030 7.142 1.00 76.56 103 ILE A O 1
ATOM 816 N N . ILE A 1 104 ? -10.937 -8.910 7.464 1.00 81.00 104 ILE A N 1
ATOM 817 C CA . ILE A 1 104 ? -10.897 -9.793 6.289 1.00 81.00 104 ILE A CA 1
ATOM 818 C C . ILE A 1 104 ? -10.692 -8.974 5.012 1.00 81.00 104 ILE A C 1
ATOM 820 O O . ILE A 1 104 ? -9.811 -9.291 4.216 1.00 81.00 104 ILE A O 1
ATOM 824 N N . ILE A 1 105 ? -11.459 -7.895 4.838 1.00 78.12 105 ILE A N 1
ATOM 825 C CA . ILE A 1 105 ? -11.337 -7.002 3.681 1.00 78.12 105 ILE A CA 1
ATOM 826 C C . ILE A 1 105 ? -9.923 -6.406 3.600 1.00 78.12 105 ILE A C 1
ATOM 828 O O . ILE A 1 105 ? -9.313 -6.424 2.533 1.00 78.12 105 ILE A O 1
ATOM 832 N N . LEU A 1 106 ? -9.365 -5.935 4.721 1.00 76.69 106 LEU A N 1
ATOM 833 C CA . LEU A 1 106 ? -7.997 -5.406 4.770 1.00 76.69 106 LEU A CA 1
ATOM 834 C C . LEU A 1 106 ? -6.948 -6.465 4.404 1.00 76.69 106 LEU A C 1
ATOM 836 O O . LEU A 1 106 ? -6.018 -6.155 3.664 1.00 76.69 106 LEU A O 1
ATOM 840 N N . CYS A 1 107 ? -7.106 -7.708 4.867 1.00 81.12 107 CYS A N 1
ATOM 841 C CA . CYS A 1 107 ? -6.220 -8.815 4.500 1.00 81.12 107 CYS A CA 1
ATOM 842 C C . CYS A 1 107 ? -6.274 -9.124 2.998 1.00 81.12 107 CYS A C 1
ATOM 844 O O . CYS A 1 107 ? -5.230 -9.318 2.380 1.00 81.12 107 CYS A O 1
ATOM 846 N N . VAL A 1 108 ? -7.471 -9.130 2.402 1.00 83.50 108 VAL A N 1
ATOM 847 C CA . VAL A 1 108 ? -7.646 -9.333 0.956 1.00 83.50 108 VAL A CA 1
ATOM 848 C C . VAL A 1 108 ? -6.977 -8.205 0.167 1.00 83.50 108 VAL A C 1
ATOM 850 O O . VAL A 1 108 ? -6.242 -8.477 -0.780 1.00 83.50 108 VAL A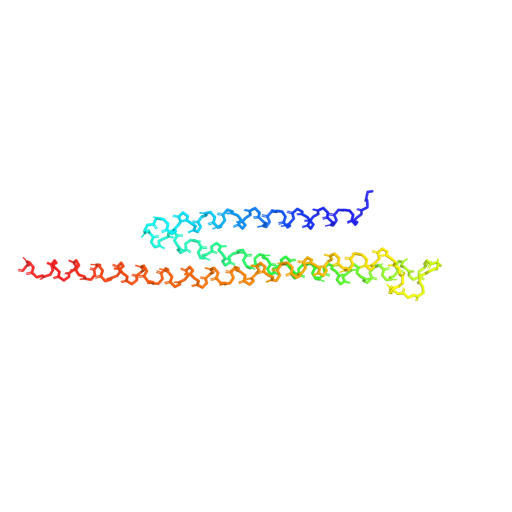 O 1
ATOM 853 N N . PHE A 1 109 ? -7.156 -6.945 0.575 1.00 78.69 109 PHE A N 1
ATOM 854 C CA . PHE A 1 109 ? -6.477 -5.815 -0.067 1.00 78.69 109 PHE A CA 1
ATOM 855 C C . PHE A 1 109 ? -4.955 -5.910 0.024 1.00 78.69 109 PHE A C 1
ATOM 857 O O . PHE A 1 109 ? -4.271 -5.660 -0.966 1.00 78.69 109 PHE A O 1
ATOM 864 N N . LEU A 1 110 ? -4.429 -6.305 1.182 1.00 81.56 110 LEU A N 1
ATOM 865 C CA . LEU A 1 110 ? -2.992 -6.466 1.386 1.00 81.56 110 LEU A CA 1
ATOM 866 C C . LEU A 1 110 ? -2.423 -7.588 0.505 1.00 81.56 110 LEU A C 1
ATOM 868 O O . LEU A 1 110 ? -1.348 -7.432 -0.070 1.00 81.56 110 LEU A O 1
ATOM 872 N N . PHE A 1 111 ? -3.171 -8.682 0.329 1.00 85.06 111 PHE A N 1
ATOM 873 C CA . PHE A 1 111 ? -2.812 -9.743 -0.612 1.00 85.06 111 PHE A CA 1
ATOM 874 C C . PHE A 1 111 ? -2.731 -9.223 -2.053 1.00 85.06 111 PHE A C 1
ATOM 876 O O . PHE A 1 111 ? -1.721 -9.431 -2.723 1.00 85.06 111 PHE A O 1
ATOM 883 N N . PHE A 1 112 ? -3.746 -8.488 -2.519 1.00 82.06 112 PHE A N 1
ATOM 884 C CA . PHE A 1 112 ? -3.710 -7.890 -3.856 1.00 82.06 112 PHE A CA 1
ATOM 885 C C . PHE A 1 112 ? -2.557 -6.894 -4.018 1.00 82.06 112 PHE A C 1
ATOM 887 O O . PHE A 1 112 ? -1.871 -6.935 -5.035 1.00 82.06 112 PHE A O 1
ATOM 894 N N . GLN A 1 113 ? -2.288 -6.048 -3.020 1.00 82.19 113 GLN A N 1
ATOM 895 C CA . GLN A 1 113 ? -1.138 -5.139 -3.047 1.00 82.19 113 GLN A CA 1
ATOM 896 C C . GLN A 1 113 ? 0.195 -5.885 -3.151 1.00 82.19 113 GLN A C 1
ATOM 898 O O . GLN A 1 113 ? 1.055 -5.465 -3.917 1.00 82.19 113 GLN A O 1
ATOM 903 N N . ALA A 1 114 ? 0.366 -7.001 -2.439 1.00 84.19 114 ALA A N 1
ATOM 904 C CA . ALA A 1 114 ? 1.575 -7.815 -2.548 1.00 84.19 114 ALA A CA 1
ATOM 905 C C . ALA A 1 114 ? 1.750 -8.386 -3.966 1.00 84.19 114 ALA A C 1
ATOM 907 O O . ALA A 1 114 ? 2.848 -8.339 -4.518 1.00 84.19 114 ALA A O 1
ATOM 908 N N . VAL A 1 115 ? 0.666 -8.866 -4.584 1.00 86.06 115 VAL A N 1
ATOM 909 C CA . VAL A 1 115 ? 0.686 -9.346 -5.976 1.00 86.06 115 VAL A CA 1
ATOM 910 C C . VAL A 1 115 ? 1.044 -8.216 -6.945 1.00 86.06 115 VAL A C 1
ATOM 912 O O . VAL A 1 115 ? 1.893 -8.410 -7.814 1.00 86.06 115 VAL A O 1
ATOM 915 N N . LEU A 1 116 ? 0.450 -7.027 -6.783 1.00 81.94 116 LEU A N 1
ATOM 916 C CA . LEU A 1 116 ? 0.789 -5.858 -7.600 1.00 81.94 116 LEU A CA 1
ATOM 917 C C . LEU A 1 116 ? 2.250 -5.434 -7.431 1.00 81.94 116 LEU A C 1
ATOM 919 O O . LEU A 1 116 ? 2.883 -5.063 -8.420 1.00 81.94 116 LEU A O 1
ATOM 923 N N . LEU A 1 117 ? 2.789 -5.507 -6.213 1.00 84.38 117 LEU A N 1
ATOM 924 C CA . LEU A 1 117 ? 4.175 -5.152 -5.927 1.00 84.38 117 LEU A CA 1
ATOM 925 C C . LEU A 1 117 ? 5.136 -6.095 -6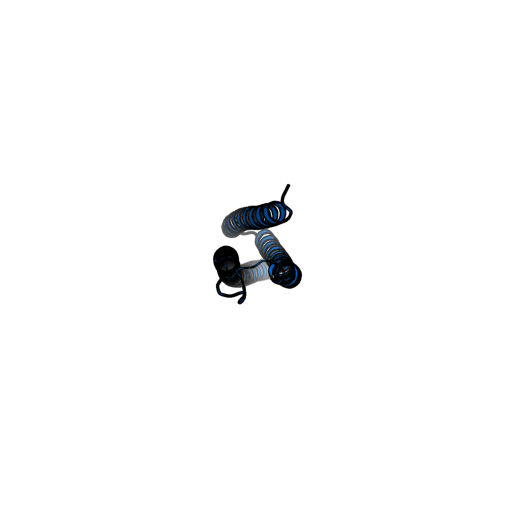.651 1.00 84.38 117 LEU A C 1
ATOM 927 O O . LEU A 1 117 ? 6.054 -5.624 -7.316 1.00 84.38 117 LEU A O 1
ATOM 931 N N . ILE A 1 118 ? 4.881 -7.407 -6.584 1.00 87.06 118 ILE A N 1
ATOM 932 C CA . ILE A 1 118 ? 5.670 -8.430 -7.285 1.00 87.06 118 ILE A CA 1
ATOM 933 C C . ILE A 1 118 ? 5.585 -8.230 -8.801 1.00 87.06 118 ILE A C 1
ATOM 935 O O . ILE A 1 118 ? 6.599 -8.249 -9.495 1.00 87.06 118 ILE A O 1
ATOM 939 N N . ALA A 1 119 ? 4.384 -8.002 -9.334 1.00 85.00 119 ALA A N 1
ATOM 940 C CA . ALA A 1 119 ? 4.216 -7.744 -10.761 1.00 85.00 119 ALA A CA 1
ATOM 941 C C . ALA A 1 119 ? 4.984 -6.483 -11.193 1.00 85.00 119 ALA A C 1
ATOM 943 O O . ALA A 1 119 ? 5.700 -6.501 -12.192 1.00 85.00 119 ALA A O 1
ATOM 944 N N . SER A 1 120 ? 4.890 -5.407 -10.405 1.00 83.38 120 SER A N 1
ATOM 945 C CA . SER A 1 120 ? 5.588 -4.146 -10.673 1.00 83.38 120 SER A CA 1
ATOM 946 C C . SER A 1 120 ? 7.107 -4.313 -10.594 1.00 83.38 120 SER A C 1
ATOM 948 O O . SER A 1 120 ? 7.813 -3.766 -11.438 1.00 83.38 120 SER A O 1
ATOM 950 N N . SER A 1 121 ? 7.625 -5.092 -9.636 1.00 83.81 121 SER A N 1
ATOM 951 C CA . SER A 1 121 ? 9.063 -5.354 -9.520 1.00 83.81 121 SER A CA 1
ATOM 952 C C . SER A 1 121 ? 9.596 -6.171 -10.692 1.00 83.81 121 SER A C 1
ATOM 954 O O . SER A 1 121 ? 10.627 -5.808 -11.246 1.00 83.81 121 SER A O 1
ATOM 956 N N . VAL A 1 122 ? 8.870 -7.209 -11.125 1.00 86.06 122 VAL A N 1
ATOM 957 C CA . VAL A 1 122 ? 9.258 -8.025 -12.289 1.00 86.06 122 VAL A CA 1
ATOM 958 C C . VAL A 1 122 ? 9.273 -7.181 -13.563 1.00 86.06 122 VAL A C 1
ATOM 960 O O . VAL A 1 122 ? 10.231 -7.231 -14.332 1.00 86.06 122 VAL A O 1
ATOM 963 N N . VAL A 1 123 ? 8.241 -6.360 -13.783 1.00 84.69 123 VAL A N 1
ATOM 964 C CA . VAL A 1 123 ? 8.189 -5.463 -14.948 1.00 84.69 123 VAL A CA 1
ATOM 965 C C . VAL A 1 123 ? 9.314 -4.428 -14.895 1.00 84.69 123 VAL A C 1
ATOM 967 O O . VAL A 1 123 ? 9.948 -4.161 -15.915 1.00 84.69 123 VAL A O 1
ATOM 970 N N . CYS A 1 124 ? 9.595 -3.863 -13.719 1.00 82.88 124 CYS A N 1
ATOM 971 C CA . CYS A 1 124 ? 10.689 -2.914 -13.534 1.00 82.88 124 CYS A CA 1
ATOM 972 C C . CYS A 1 124 ? 12.054 -3.552 -13.829 1.00 82.88 124 CYS A C 1
ATOM 974 O O . CYS A 1 124 ? 12.888 -2.931 -14.483 1.00 82.88 124 CYS A O 1
ATOM 976 N N . GLU A 1 125 ? 12.280 -4.789 -13.387 1.00 84.62 125 GLU A N 1
ATOM 977 C CA . GLU A 1 125 ? 13.512 -5.533 -13.651 1.00 84.62 125 GLU A CA 1
ATOM 978 C C . GLU A 1 125 ? 13.681 -5.822 -15.147 1.00 84.62 125 GLU A C 1
ATOM 980 O O . GLU A 1 125 ? 14.737 -5.540 -15.710 1.00 84.62 125 GLU A O 1
ATOM 985 N N . GLN A 1 126 ? 12.624 -6.282 -15.825 1.00 84.19 126 GLN A N 1
ATOM 986 C CA . GLN A 1 126 ? 12.648 -6.507 -17.274 1.00 84.19 126 GLN A CA 1
ATOM 987 C C . GLN A 1 126 ? 12.951 -5.224 -18.059 1.00 84.19 126 GLN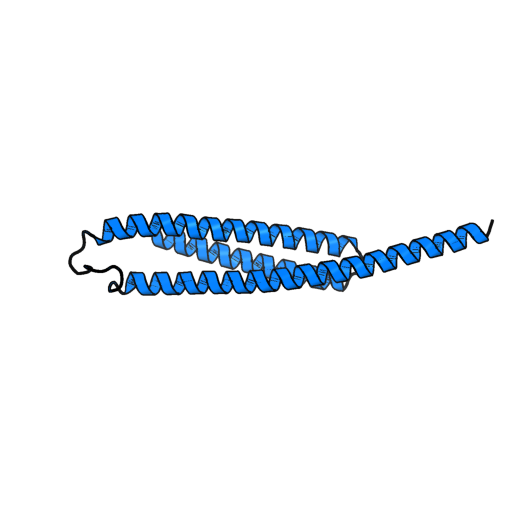 A C 1
ATOM 989 O O . GLN A 1 126 ? 13.763 -5.243 -18.986 1.00 84.19 126 GLN A O 1
ATOM 994 N N . ARG A 1 127 ? 12.322 -4.102 -17.686 1.00 81.81 127 ARG A N 1
ATOM 995 C CA . ARG A 1 127 ? 12.561 -2.795 -18.320 1.00 81.81 127 ARG A CA 1
ATOM 996 C C . ARG A 1 127 ? 13.984 -2.298 -18.074 1.00 81.81 127 ARG A C 1
ATOM 998 O O . ARG A 1 127 ? 14.643 -1.897 -19.027 1.00 81.81 127 ARG A O 1
ATOM 1005 N N . SER A 1 128 ? 14.475 -2.416 -16.843 1.00 81.69 128 SER A N 1
ATOM 1006 C CA . SER A 1 128 ? 15.846 -2.055 -16.470 1.00 81.69 128 SER A CA 1
ATOM 1007 C C . SER A 1 128 ? 16.888 -2.890 -17.224 1.00 81.69 128 SER A C 1
ATOM 1009 O O . SER A 1 128 ? 17.857 -2.350 -17.756 1.00 81.69 128 SER A O 1
ATOM 1011 N N . HIS A 1 129 ? 16.668 -4.202 -17.362 1.00 83.44 129 HIS A N 1
ATOM 1012 C CA . HIS A 1 129 ? 17.535 -5.068 -18.165 1.00 83.44 129 HIS A CA 1
ATOM 1013 C C . HIS A 1 129 ? 17.552 -4.669 -19.643 1.00 83.44 129 HIS A C 1
ATOM 1015 O O . HIS A 1 129 ? 18.623 -4.641 -20.249 1.00 83.44 129 HIS A O 1
ATOM 1021 N N . ALA A 1 130 ? 16.392 -4.335 -20.213 1.00 83.06 130 ALA A N 1
ATOM 1022 C CA . ALA A 1 130 ? 16.296 -3.884 -21.598 1.00 83.06 130 ALA A CA 1
ATOM 1023 C C . ALA A 1 130 ? 16.995 -2.531 -21.820 1.00 83.06 130 ALA A C 1
ATOM 1025 O O . ALA A 1 130 ? 17.705 -2.374 -22.810 1.00 83.06 130 ALA A O 1
ATOM 1026 N N . GLU A 1 131 ? 16.842 -1.571 -20.901 1.00 81.50 131 GLU A N 1
ATOM 1027 C CA . GLU A 1 131 ? 17.568 -0.293 -20.943 1.00 81.50 131 GLU A CA 1
ATOM 1028 C C . GLU A 1 131 ? 19.080 -0.509 -20.833 1.00 81.50 131 GLU A C 1
ATOM 1030 O O . GLU A 1 131 ? 19.839 0.018 -21.641 1.00 81.50 131 GLU A O 1
ATOM 1035 N N . ARG A 1 132 ? 19.529 -1.353 -19.898 1.00 82.56 132 ARG A N 1
ATOM 1036 C CA . ARG A 1 132 ? 20.953 -1.653 -19.723 1.00 82.56 132 ARG A CA 1
ATOM 1037 C C . ARG A 1 132 ? 21.561 -2.336 -20.950 1.00 82.56 132 ARG A C 1
ATOM 1039 O O . ARG A 1 132 ? 22.681 -2.011 -21.318 1.00 82.56 132 ARG A O 1
ATOM 1046 N N . GLN A 1 133 ? 20.839 -3.257 -21.592 1.00 83.75 133 GLN A N 1
ATOM 1047 C CA . GLN A 1 133 ? 21.296 -3.892 -22.833 1.00 83.75 133 GLN A CA 1
ATOM 1048 C C . GLN A 1 133 ? 21.380 -2.909 -24.003 1.00 83.75 133 GLN A C 1
ATOM 1050 O O . GLN A 1 133 ? 22.285 -3.038 -24.820 1.00 83.75 133 GLN A O 1
ATOM 1055 N N . ARG A 1 134 ? 20.467 -1.933 -24.087 1.00 84.06 134 ARG A N 1
ATOM 1056 C CA . ARG A 1 134 ? 20.545 -0.870 -25.101 1.00 84.06 134 ARG A CA 1
ATOM 1057 C C . ARG A 1 134 ? 21.778 0.003 -24.903 1.00 84.06 134 ARG A C 1
ATOM 1059 O O . ARG A 1 134 ? 22.526 0.175 -25.850 1.00 84.06 134 ARG A O 1
ATOM 1066 N N . LEU A 1 135 ? 22.029 0.444 -23.671 1.00 83.25 135 LEU A N 1
ATOM 1067 C CA . LEU A 1 135 ? 23.198 1.268 -23.346 1.00 83.25 135 LEU A CA 1
ATOM 1068 C C . LEU A 1 135 ? 24.528 0.546 -23.606 1.00 83.25 135 LEU A C 1
ATOM 1070 O O . LEU A 1 135 ? 25.495 1.182 -23.998 1.00 83.25 135 LEU A O 1
ATOM 1074 N N . ILE A 1 136 ? 24.596 -0.771 -23.374 1.00 85.50 136 ILE A N 1
ATOM 1075 C CA . ILE A 1 136 ? 25.800 -1.558 -23.692 1.00 85.50 136 ILE A CA 1
ATOM 1076 C C . ILE A 1 136 ? 26.017 -1.616 -25.207 1.00 85.50 136 ILE A C 1
ATOM 1078 O O . ILE A 1 136 ? 27.136 -1.393 -25.645 1.00 85.50 136 ILE A O 1
ATOM 1082 N N . LYS A 1 137 ? 24.957 -1.850 -25.993 1.00 84.19 137 LYS A N 1
ATOM 1083 C CA . LYS A 1 137 ? 25.054 -1.868 -27.460 1.00 84.19 137 LYS A CA 1
ATOM 1084 C C . LYS A 1 137 ? 25.462 -0.522 -28.046 1.00 84.19 137 LYS A C 1
ATOM 1086 O O . LYS A 1 137 ? 26.344 -0.496 -28.884 1.00 84.19 137 LYS A O 1
ATOM 1091 N N . GLU A 1 138 ? 24.860 0.574 -27.583 1.00 83.75 138 GLU A N 1
ATOM 1092 C CA . GLU A 1 138 ? 25.236 1.926 -28.028 1.00 83.75 138 GLU A CA 1
ATOM 1093 C C . GLU A 1 138 ? 26.720 2.207 -27.758 1.00 83.75 138 GLU A C 1
ATOM 1095 O O . GLU A 1 138 ? 27.393 2.816 -28.576 1.00 83.75 138 GLU A O 1
ATOM 1100 N N . ARG A 1 139 ? 27.249 1.704 -26.638 1.00 81.88 139 ARG A N 1
ATOM 1101 C CA . ARG A 1 139 ? 28.657 1.872 -26.271 1.00 81.88 139 ARG A CA 1
ATOM 1102 C C . ARG A 1 139 ? 29.608 0.997 -27.093 1.00 81.88 139 ARG A C 1
ATOM 1104 O O . ARG A 1 139 ? 30.701 1.441 -27.404 1.00 81.88 139 ARG A O 1
ATOM 1111 N N . GLU A 1 140 ? 29.205 -0.233 -27.416 1.00 84.31 140 GLU A N 1
ATOM 1112 C CA . GLU A 1 140 ? 29.961 -1.123 -28.313 1.00 84.31 140 GLU A CA 1
ATOM 1113 C C . GLU A 1 140 ? 29.998 -0.566 -29.745 1.00 84.31 140 GLU A C 1
ATOM 1115 O O . GLU A 1 140 ? 31.037 -0.626 -30.387 1.00 84.31 140 GLU A O 1
ATOM 1120 N N . GLU A 1 141 ? 28.893 0.021 -30.218 1.00 81.81 141 GLU A N 1
ATOM 1121 C CA . GLU A 1 141 ? 28.827 0.692 -31.523 1.00 81.81 141 GLU A CA 1
ATOM 1122 C C . GLU A 1 141 ? 29.684 1.974 -31.562 1.00 81.81 141 GLU A C 1
ATOM 1124 O O . GLU A 1 141 ? 30.319 2.235 -32.577 1.00 81.81 141 GLU A O 1
ATOM 1129 N N . GLU A 1 142 ? 29.760 2.747 -30.469 1.00 75.94 142 GLU A N 1
ATOM 1130 C CA . GLU A 1 142 ? 30.651 3.920 -30.373 1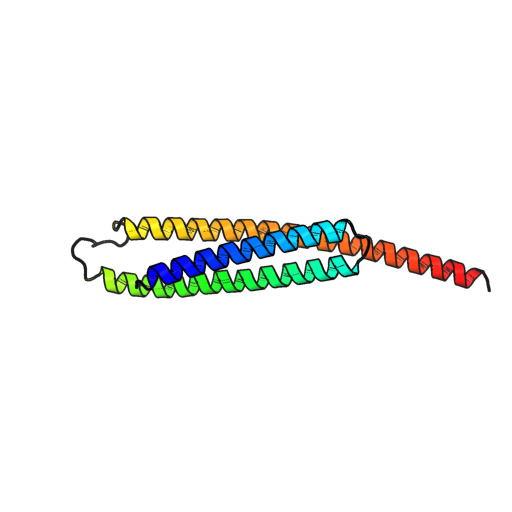.00 75.94 142 GLU A CA 1
ATOM 1131 C C . GLU A 1 142 ? 32.146 3.552 -30.300 1.00 75.94 142 GLU A C 1
ATOM 1133 O O . GLU A 1 142 ? 32.969 4.296 -30.824 1.00 75.94 142 GLU A O 1
ATOM 1138 N N . ASP A 1 143 ? 32.510 2.432 -29.662 1.00 71.12 143 ASP A N 1
ATOM 1139 C CA . ASP A 1 143 ? 33.911 2.003 -29.500 1.00 71.12 143 ASP A CA 1
ATOM 1140 C C . ASP A 1 143 ? 34.495 1.342 -30.786 1.00 71.12 143 ASP A C 1
ATOM 1142 O O . ASP A 1 143 ? 35.715 1.229 -30.897 1.00 71.12 143 ASP A O 1
ATOM 1146 N N . ASP A 1 144 ? 33.665 0.908 -31.750 1.00 69.00 144 ASP A N 1
ATOM 1147 C CA . ASP A 1 144 ? 34.087 0.274 -33.023 1.00 69.00 144 ASP A CA 1
ATOM 1148 C C . ASP A 1 144 ? 34.337 1.281 -34.180 1.00 69.00 144 ASP A C 1
ATOM 1150 O O . ASP A 1 144 ? 34.911 0.905 -35.208 1.00 69.00 144 ASP A O 1
ATOM 1154 N N . ASP A 1 145 ? 33.917 2.545 -34.035 1.00 60.03 145 ASP A N 1
ATOM 1155 C CA . ASP A 1 145 ? 34.033 3.606 -35.058 1.00 60.03 145 ASP A CA 1
ATOM 1156 C C . ASP A 1 145 ? 35.305 4.498 -34.916 1.00 60.03 145 ASP A C 1
ATOM 1158 O O . ASP A 1 145 ? 35.524 5.374 -35.762 1.00 60.03 145 ASP A O 1
ATOM 1162 N N . ASP A 1 146 ? 36.158 4.266 -33.903 1.00 52.09 146 ASP A N 1
ATOM 1163 C CA . ASP A 1 146 ? 37.453 4.951 -33.635 1.00 52.09 146 ASP A CA 1
ATOM 1164 C C . ASP A 1 146 ? 38.686 4.060 -33.939 1.00 52.09 146 ASP A C 1
ATOM 1166 O O . ASP A 1 146 ? 39.697 4.588 -34.473 1.00 52.09 146 ASP A O 1
#

Foldseek 3Di:
DDPVVVVVVVVVVVVVVLVVLVVVLVVLVVVVVVDLDLVSLVVSLVSLVVSLVVLVVVVVVVVVVVVVVVVVVVVVVVPDPPPPDCVPPVVSVVVVVVVVVVVVVSVVVSVVSVVVSVVSVVVSVVSVVVVVVVVVVVVVVVVVVD

Sequence (146 aa):
MDRRRFQYIITIALVASYACCLFCLNAFGFVSLCLSGSFLMSINILGQIAMISAQLIAVAFTITVRKRLHLKLEETWRDRPGCAQPS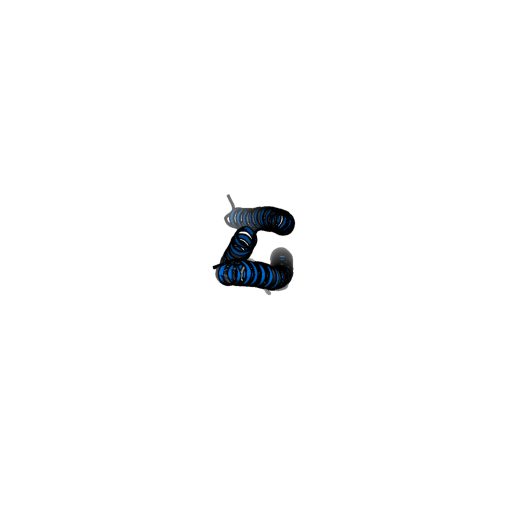DCLPVRRFLHSETLLIIILCVFLFFQAVLLIASSVVCEQRSHAERQRLIKEREEEDDDD

Radius of gyration: 24.42 Å; chains: 1; bounding box: 67×27×71 Å

Organism: Heligmosomoides polygyrus (NCBI:txid6339)

Secondary structure (DSSP, 8-state):
--HHHHHHHHHHHHHHHHHHHHHHHHHHHHHHHHS--HHHHHHHHHHHHHHHHHHHHHHHHHHHHHHHHHHHHHHHHHTSTT-SSTTT-HHHHHHHHHHHHHHHHHHHHHHHHHHHHHHHHHHHHHHHHHHHHHHHHHHHHHHS--

pLDDT: mean 72.96, std 9.65, range [45.69, 87.06]